Protein AF-A0A2S1H2W0-F1 (afdb_monomer_lite)

pLDDT: mean 84.3, std 16.13, range [44.25, 98.12]

Radius of gyration: 19.06 Å; chains: 1; bounding box: 50×46×57 Å

Secondary structure (DSSP, 8-state):
--SSSSHHHHHTGGGS-----EEE---HHHHHHHHHHHHH-TTEEEEEEEEETTTEEEEEEEESSPPPHHHHHHHHHHHHHHHTSHHHIIIIIIIIIIHHHTTT-SSPPPEEEEEESSSSSS-SEEEEE--BTTTBT--EEEESSTTS-PEEE---

Sequence (156 aa):
MKSQKVIVGLASILLLSGCATYQKINTADSRELSNELKDQFDDIKKIKLQMHRHGGIEWNITWRNPPSEEESFEVFHLIRDYINSEDFEQNILEDTFIEAYQSDTLRDPDVRINFDMNNDKKFDRQFTSFYNELTKYRIWYYSEDYISNGVLIENN

Structure (mmCIF, N/CA/C/O backbone):
data_AF-A0A2S1H2W0-F1
#
_entry.id   AF-A0A2S1H2W0-F1
#
loop_
_atom_site.group_PDB
_atom_site.id
_atom_site.type_symbol
_atom_site.label_atom_id
_atom_site.label_alt_id
_atom_site.label_comp_id
_atom_site.label_asym_id
_atom_site.label_entity_id
_atom_site.label_seq_id
_atom_site.pdbx_PDB_ins_code
_atom_site.Cartn_x
_atom_site.Cartn_y
_atom_site.Cartn_z
_atom_site.occupancy
_atom_site.B_iso_or_equiv
_atom_site.auth_seq_id
_atom_site.auth_comp_id
_atom_site.auth_asym_id
_atom_site.auth_atom_id
_atom_site.pdbx_PDB_model_num
ATOM 1 N N . MET A 1 1 ? -31.319 31.345 -40.744 1.00 44.25 1 MET A N 1
ATOM 2 C CA . MET A 1 1 ? -30.223 31.026 -39.797 1.00 44.25 1 MET A CA 1
ATOM 3 C C . MET A 1 1 ? -30.760 30.178 -38.642 1.00 44.25 1 MET A C 1
ATOM 5 O O . MET A 1 1 ? -31.230 30.733 -37.660 1.00 44.25 1 MET A O 1
ATOM 9 N N . LYS A 1 2 ? -30.782 28.843 -38.766 1.00 47.47 2 LYS A N 1
ATOM 10 C CA . LYS A 1 2 ? -31.301 27.932 -37.717 1.00 47.47 2 LYS A CA 1
ATOM 11 C C . LYS A 1 2 ? -30.444 26.671 -37.507 1.00 47.47 2 LYS A C 1
ATOM 13 O O . LYS A 1 2 ? -30.891 25.740 -36.855 1.00 47.47 2 LYS A O 1
ATOM 18 N N . SER A 1 3 ? -29.208 26.652 -38.003 1.00 51.78 3 SER A N 1
ATOM 19 C CA . SER A 1 3 ? -28.390 25.426 -38.033 1.00 51.78 3 SER A CA 1
ATOM 20 C C . SER A 1 3 ? -27.193 25.445 -37.075 1.00 51.78 3 SER A C 1
ATOM 22 O O . SER A 1 3 ? -26.484 24.456 -36.965 1.00 51.78 3 SER A O 1
ATOM 24 N N . GLN A 1 4 ? -26.960 26.549 -36.357 1.00 48.56 4 GLN A N 1
ATOM 25 C CA . GLN A 1 4 ? -25.729 26.747 -35.576 1.00 48.56 4 GLN A CA 1
ATOM 26 C C . GLN A 1 4 ? -25.839 26.335 -34.097 1.00 48.56 4 GLN A C 1
ATOM 28 O O . GLN A 1 4 ? -24.825 26.239 -33.418 1.00 48.56 4 GLN A O 1
ATOM 33 N N . LYS A 1 5 ? -27.050 26.064 -33.584 1.00 50.00 5 LYS A N 1
ATOM 34 C CA . LYS A 1 5 ? -27.267 25.728 -32.161 1.00 50.00 5 LYS A CA 1
ATOM 35 C C . LYS A 1 5 ? -27.155 24.233 -31.831 1.00 50.00 5 LYS A C 1
ATOM 37 O O . LYS A 1 5 ? -27.032 23.893 -30.664 1.00 50.00 5 LYS A O 1
ATOM 42 N N . VAL A 1 6 ? -27.184 23.350 -32.832 1.00 52.47 6 VAL A N 1
ATOM 43 C CA . VAL A 1 6 ? -27.199 21.888 -32.613 1.00 52.47 6 VAL A CA 1
ATOM 44 C C . VAL A 1 6 ? -25.783 21.310 -32.474 1.00 52.47 6 VAL A C 1
ATOM 46 O O . VAL A 1 6 ? -25.588 20.323 -31.776 1.00 52.47 6 VAL A O 1
ATOM 49 N N . ILE A 1 7 ? -24.773 21.959 -33.060 1.00 52.72 7 ILE A N 1
ATOM 50 C CA . ILE A 1 7 ? -23.391 21.446 -33.081 1.00 52.72 7 ILE A CA 1
ATO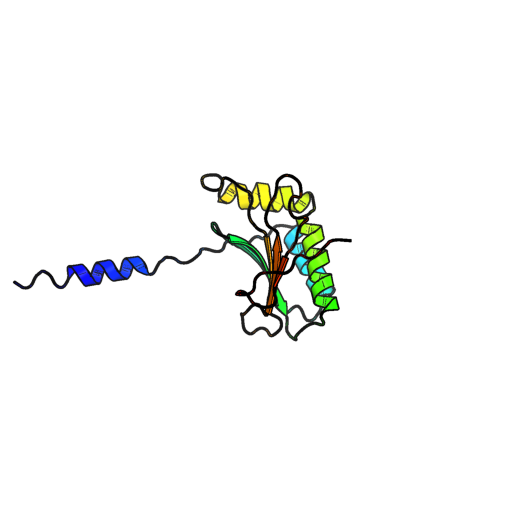M 51 C C . ILE A 1 7 ? -22.688 21.627 -31.722 1.00 52.72 7 ILE A C 1
ATOM 53 O O . ILE A 1 7 ? -21.876 20.794 -31.334 1.00 52.72 7 ILE A O 1
ATOM 57 N N . VAL A 1 8 ? -23.046 22.660 -30.950 1.00 54.00 8 VAL A N 1
ATOM 58 C CA . VAL A 1 8 ? -22.415 22.934 -29.645 1.00 54.00 8 VAL A CA 1
ATOM 59 C C . VAL A 1 8 ? -22.832 21.913 -28.576 1.00 54.00 8 VAL A C 1
ATOM 61 O O . VAL A 1 8 ? -22.023 21.575 -27.722 1.00 54.00 8 VAL A O 1
ATOM 64 N N . GLY A 1 9 ? -24.048 21.356 -28.653 1.00 53.47 9 GLY A N 1
ATOM 65 C CA . GLY A 1 9 ? -24.536 20.375 -27.673 1.00 53.47 9 GLY A CA 1
ATOM 66 C C . GLY A 1 9 ? -23.903 18.983 -27.793 1.00 53.47 9 GLY A C 1
ATOM 67 O O . GLY A 1 9 ? -23.762 18.293 -26.788 1.00 53.47 9 GLY A O 1
ATOM 68 N N . LEU A 1 10 ? -23.479 18.574 -28.997 1.00 52.06 10 LEU A N 1
ATOM 69 C CA . LEU A 1 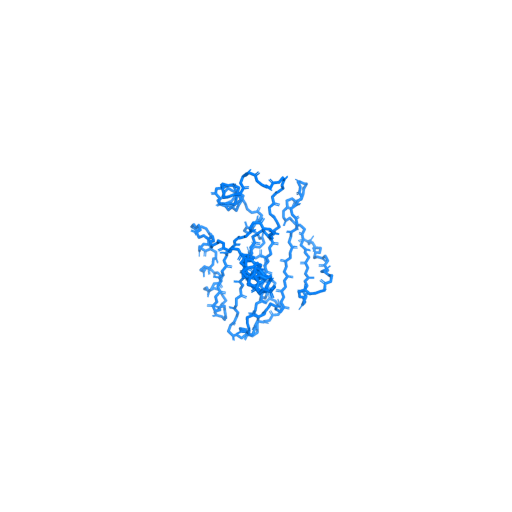10 ? -22.840 17.266 -29.207 1.00 52.06 10 LEU A CA 1
ATOM 70 C C . LEU A 1 10 ? -21.375 17.240 -28.736 1.00 52.06 10 LEU A C 1
ATOM 72 O O . LEU A 1 10 ? -20.891 16.199 -28.304 1.00 52.06 10 LEU A O 1
ATOM 76 N N . ALA A 1 11 ? -20.679 18.381 -28.776 1.00 54.16 11 ALA A N 1
ATOM 77 C CA . ALA A 1 11 ? -19.287 18.486 -28.334 1.00 54.16 11 ALA A CA 1
ATOM 78 C C . ALA A 1 11 ? -19.137 18.421 -26.801 1.00 54.16 11 ALA A C 1
ATOM 80 O O . ALA A 1 11 ? -18.108 17.976 -26.300 1.00 54.16 11 ALA A O 1
ATOM 81 N N . SER A 1 12 ? -20.168 18.810 -26.043 1.00 56.38 12 SER A N 1
ATOM 82 C CA . SER A 1 12 ? -20.141 18.808 -24.571 1.00 56.38 12 SER A CA 1
ATOM 83 C C . SER A 1 12 ? -20.233 17.408 -23.950 1.00 56.38 12 SER A C 1
ATOM 85 O O . SER A 1 12 ? -19.834 17.226 -22.804 1.00 56.38 12 SER A O 1
ATOM 87 N N . ILE A 1 13 ? -20.739 16.413 -24.689 1.00 56.88 13 ILE A N 1
ATOM 88 C CA . ILE A 1 13 ? -20.936 15.039 -24.190 1.00 56.88 13 ILE A CA 1
ATOM 89 C C . ILE A 1 13 ? -19.628 14.226 -24.238 1.00 56.88 13 ILE A C 1
ATOM 91 O O . ILE A 1 13 ? -19.442 13.312 -23.441 1.00 56.88 13 ILE A O 1
ATOM 95 N N . LEU A 1 14 ? -18.678 14.601 -25.103 1.00 54.22 14 LEU A N 1
ATOM 96 C CA . LEU A 1 14 ? -17.376 13.929 -25.231 1.00 54.22 14 LEU A CA 1
ATOM 97 C C . LEU A 1 14 ? -16.351 14.339 -24.156 1.00 54.22 14 LEU A C 1
ATOM 99 O O . LEU A 1 14 ? -15.296 13.723 -24.058 1.00 54.22 14 LEU A O 1
ATOM 103 N N . LEU A 1 15 ? -16.647 15.354 -23.336 1.00 52.47 15 LEU A N 1
ATOM 104 C CA . LEU A 1 15 ? -15.738 15.858 -22.295 1.00 52.47 15 LEU A CA 1
ATOM 105 C C . LEU A 1 15 ? -15.921 15.186 -20.920 1.00 52.47 15 LEU A C 1
ATOM 107 O O . LEU A 1 15 ? -15.210 15.528 -19.981 1.00 52.47 15 LEU A O 1
ATOM 111 N N . LEU A 1 16 ? -16.854 14.235 -20.779 1.00 53.19 16 LEU A N 1
ATOM 112 C CA . LEU A 1 16 ? -17.199 13.618 -19.486 1.00 53.19 16 LEU A CA 1
ATOM 113 C C . LEU A 1 16 ? -16.629 12.206 -19.273 1.00 53.19 16 LEU A C 1
ATOM 115 O O . LEU A 1 16 ? -16.861 11.614 -18.224 1.00 53.19 16 LEU A O 1
ATOM 119 N N . SER A 1 17 ? -15.867 11.655 -20.220 1.00 51.97 17 SER A N 1
ATOM 120 C CA . SER A 1 17 ? -15.332 10.286 -20.128 1.00 51.97 17 SER A CA 1
ATOM 121 C C . SER A 1 17 ? -13.842 10.227 -19.776 1.00 51.97 17 SER A C 1
ATOM 123 O O . SER A 1 17 ? -13.131 9.335 -20.226 1.00 51.97 17 SER A O 1
ATOM 125 N N . GLY A 1 18 ? -13.357 11.161 -18.957 1.00 50.22 18 GLY A N 1
ATOM 126 C CA . GLY A 1 18 ? -12.051 11.060 -18.302 1.00 50.22 18 GLY A CA 1
ATOM 127 C C . GLY A 1 18 ? -12.127 10.242 -17.010 1.00 50.22 18 GLY A C 1
ATOM 128 O O . GLY A 1 18 ? -11.706 10.722 -15.963 1.00 50.22 18 GLY A O 1
ATOM 129 N N . CYS A 1 19 ? -12.724 9.046 -17.033 1.00 59.72 19 CYS A N 1
ATOM 130 C CA . CYS A 1 19 ? -12.687 8.161 -15.867 1.00 59.72 19 CYS A CA 1
ATOM 131 C C . CYS A 1 19 ? -11.277 7.578 -15.741 1.00 59.72 19 CYS A C 1
ATOM 133 O O . CYS A 1 19 ? -10.844 6.810 -16.602 1.00 59.72 19 CYS A O 1
ATOM 135 N N . ALA A 1 20 ? -10.572 7.910 -14.655 1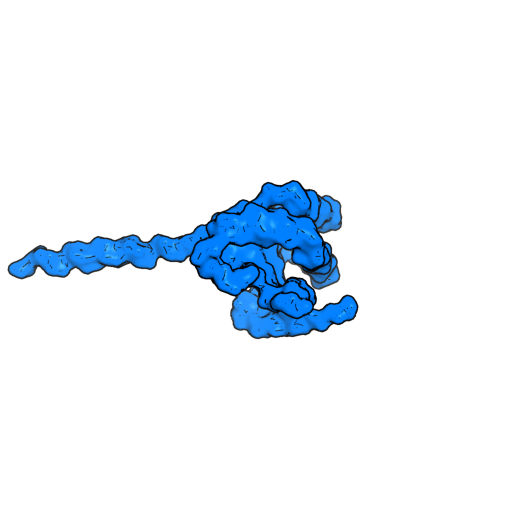.00 61.59 20 ALA A N 1
ATOM 136 C CA . ALA A 1 20 ? -9.382 7.171 -14.254 1.00 61.59 20 ALA A CA 1
ATOM 137 C C . ALA A 1 20 ? -9.752 5.680 -14.162 1.00 61.59 20 ALA A C 1
ATOM 139 O O . ALA A 1 20 ? -10.602 5.284 -13.362 1.00 61.59 20 ALA A O 1
ATOM 140 N N . THR A 1 21 ? -9.181 4.864 -15.049 1.00 75.50 21 THR A N 1
ATOM 141 C CA . THR A 1 21 ? -9.446 3.425 -15.079 1.00 75.50 21 THR A CA 1
ATOM 142 C C . THR A 1 21 ? -8.501 2.758 -14.095 1.00 75.50 21 THR A C 1
ATOM 144 O O . THR A 1 21 ? -7.287 2.781 -14.282 1.00 75.50 21 THR A O 1
ATOM 147 N N . TYR A 1 22 ? -9.065 2.206 -13.025 1.00 85.31 22 TYR A N 1
ATOM 148 C CA . TYR A 1 22 ? -8.325 1.413 -12.051 1.00 85.31 22 TYR A CA 1
ATOM 149 C C . TYR A 1 22 ? -8.332 -0.050 -12.476 1.00 85.31 22 TYR A C 1
ATOM 151 O O . TYR A 1 22 ? -9.397 -0.617 -12.734 1.00 85.31 22 TYR A O 1
ATOM 159 N N . GLN A 1 23 ? -7.163 -0.679 -12.468 1.00 90.00 23 GLN A N 1
ATOM 160 C CA . GLN A 1 23 ? -7.016 -2.116 -12.641 1.00 90.00 23 GLN A CA 1
ATOM 161 C C . GLN A 1 23 ? -6.718 -2.752 -11.287 1.00 90.00 23 GLN A C 1
ATOM 163 O O . GLN A 1 23 ? -5.823 -2.325 -10.563 1.00 90.00 23 GLN A O 1
ATOM 168 N N . LYS A 1 24 ? -7.499 -3.764 -10.912 1.00 92.50 24 LYS A N 1
ATOM 169 C CA . LYS A 1 24 ? -7.245 -4.520 -9.684 1.00 92.50 24 LYS A CA 1
ATOM 170 C C . LYS A 1 24 ? -6.016 -5.409 -9.891 1.00 92.50 24 LYS A C 1
ATOM 172 O O . LYS A 1 24 ? -5.953 -6.111 -10.895 1.00 92.50 24 LYS A O 1
ATOM 177 N N . ILE A 1 25 ? -5.112 -5.425 -8.919 1.00 92.38 25 ILE A N 1
ATOM 178 C CA . ILE A 1 25 ? -3.994 -6.373 -8.859 1.00 92.38 25 ILE A CA 1
ATOM 179 C C . ILE A 1 25 ? -4.418 -7.536 -7.958 1.00 92.38 25 ILE A C 1
ATOM 181 O O . ILE A 1 25 ? -5.076 -7.332 -6.934 1.00 92.38 25 ILE A O 1
ATOM 185 N N . ASN A 1 26 ? -4.122 -8.765 -8.373 1.00 90.25 26 ASN A N 1
ATOM 186 C CA . ASN A 1 26 ? -4.553 -9.968 -7.663 1.00 90.25 26 ASN A CA 1
ATOM 187 C C . ASN A 1 26 ? -3.575 -11.128 -7.901 1.00 90.25 26 ASN A C 1
ATOM 189 O O . ASN A 1 26 ? -3.936 -12.130 -8.523 1.00 90.25 26 ASN A O 1
ATOM 193 N N . THR A 1 27 ? -2.346 -10.971 -7.419 1.00 92.38 27 THR A N 1
ATOM 194 C CA . THR A 1 27 ? -1.313 -12.021 -7.438 1.00 92.38 27 THR A CA 1
ATOM 195 C C . THR A 1 27 ? -1.506 -13.008 -6.279 1.00 92.38 27 THR A C 1
ATOM 197 O O . THR A 1 27 ? -2.468 -12.894 -5.511 1.00 92.38 27 THR A O 1
ATOM 200 N N . ALA A 1 28 ? -0.681 -14.055 -6.187 1.00 93.56 28 ALA A N 1
ATOM 201 C CA . ALA A 1 28 ? -0.716 -14.975 -5.047 1.00 93.56 28 ALA A CA 1
ATOM 202 C C . ALA A 1 28 ? -0.285 -14.257 -3.759 1.00 93.56 28 ALA A C 1
ATOM 204 O O . ALA A 1 28 ? -1.091 -14.166 -2.835 1.00 93.56 28 ALA A O 1
ATOM 205 N N . ASP A 1 29 ? 0.887 -13.630 -3.767 1.00 91.12 29 ASP A N 1
ATOM 206 C CA . ASP A 1 29 ? 1.491 -13.035 -2.566 1.00 91.12 29 ASP A CA 1
ATOM 207 C C . ASP A 1 29 ? 0.705 -11.814 -2.072 1.00 91.12 29 ASP A C 1
ATOM 209 O O . ASP A 1 29 ? 0.439 -11.675 -0.882 1.00 91.12 29 ASP A O 1
ATOM 213 N N . SER A 1 30 ? 0.194 -10.966 -2.977 1.00 92.88 30 SER A N 1
ATOM 214 C CA . SER A 1 30 ? -0.663 -9.841 -2.559 1.00 92.88 30 SER A CA 1
ATOM 215 C C . SER A 1 30 ? -1.976 -10.299 -1.910 1.00 92.88 30 SER A C 1
ATOM 217 O O . SER A 1 30 ? -2.540 -9.580 -1.078 1.00 92.88 30 SER A O 1
ATOM 219 N N . ARG A 1 31 ? -2.483 -11.489 -2.273 1.00 95.62 31 ARG A N 1
ATOM 220 C CA . ARG A 1 31 ? -3.646 -12.100 -1.611 1.00 95.62 31 ARG A CA 1
ATOM 221 C C . ARG A 1 31 ? -3.273 -12.719 -0.275 1.00 95.62 31 ARG A C 1
ATOM 223 O O . ARG A 1 31 ? -4.065 -12.578 0.647 1.00 95.62 31 ARG A O 1
ATOM 230 N N . GLU A 1 32 ? -2.130 -13.389 -0.195 1.00 96.31 32 GLU A N 1
ATOM 231 C CA . GLU A 1 32 ? -1.604 -13.960 1.044 1.00 96.31 32 GLU A CA 1
ATOM 232 C C . GLU A 1 32 ? -1.427 -12.869 2.097 1.00 96.31 32 GLU A C 1
ATOM 234 O O . GLU A 1 32 ? -2.145 -12.893 3.093 1.00 96.31 32 GLU A O 1
ATOM 239 N N . LEU A 1 33 ? -0.670 -11.812 1.788 1.00 97.00 33 LEU A N 1
ATOM 240 C CA . LEU A 1 33 ? -0.514 -10.652 2.669 1.00 97.00 33 LEU A CA 1
ATOM 241 C C . LEU A 1 33 ? -1.864 -10.018 3.044 1.00 97.00 33 LEU A C 1
ATOM 243 O O . LEU A 1 33 ? -2.112 -9.664 4.192 1.00 97.00 33 LEU A O 1
ATOM 247 N N . SER A 1 34 ? -2.784 -9.878 2.082 1.00 96.88 34 SER A N 1
ATOM 248 C CA . SER A 1 34 ? -4.117 -9.324 2.372 1.00 96.88 34 SER A CA 1
ATOM 249 C C . SER A 1 34 ? -4.961 -10.210 3.294 1.00 96.88 34 SER A C 1
ATOM 251 O O . SER A 1 34 ? -5.905 -9.705 3.906 1.00 96.88 34 SER A O 1
ATOM 253 N N . ASN A 1 35 ? -4.706 -11.517 3.327 1.00 96.81 35 ASN A N 1
ATOM 254 C CA . ASN A 1 35 ? -5.376 -12.436 4.237 1.00 96.81 35 ASN A CA 1
ATOM 255 C C . ASN A 1 35 ? -4.701 -12.397 5.605 1.00 96.81 35 ASN A C 1
ATOM 257 O O . ASN A 1 35 ? -5.405 -12.190 6.582 1.00 96.81 35 ASN A O 1
ATOM 261 N N . GLU A 1 36 ? -3.368 -12.450 5.662 1.00 97.50 36 GLU A N 1
ATOM 262 C CA . GLU A 1 36 ? -2.599 -12.311 6.907 1.00 97.50 36 GLU A CA 1
ATOM 263 C C . GLU A 1 36 ? -2.977 -11.038 7.668 1.00 97.50 36 GLU A C 1
ATOM 265 O O . GLU A 1 36 ? -3.306 -11.094 8.849 1.00 97.50 36 GLU A O 1
ATOM 270 N N . LEU A 1 37 ? -3.053 -9.897 6.975 1.00 98.00 37 LEU A N 1
ATOM 271 C CA . LEU A 1 37 ? -3.483 -8.636 7.581 1.00 98.00 37 LEU A CA 1
ATOM 272 C C . LEU A 1 37 ? -4.914 -8.704 8.130 1.00 98.00 37 LEU A C 1
ATOM 274 O O . LEU A 1 37 ? -5.203 -8.118 9.164 1.00 98.00 37 LEU A O 1
ATOM 278 N N . LYS A 1 38 ? -5.835 -9.396 7.459 1.00 97.06 38 LYS A N 1
ATOM 279 C CA . LYS A 1 38 ? -7.213 -9.531 7.964 1.00 97.06 38 LYS A CA 1
ATOM 280 C C . LYS A 1 38 ? -7.330 -10.528 9.107 1.00 97.06 38 LYS A C 1
ATOM 282 O O . LYS A 1 38 ? -8.236 -10.371 9.916 1.00 97.06 38 LYS A O 1
ATOM 287 N N . ASP A 1 39 ? -6.459 -11.529 9.138 1.00 97.19 39 ASP A N 1
ATOM 288 C CA . ASP A 1 39 ? -6.399 -12.528 10.200 1.00 97.19 39 ASP A CA 1
ATOM 289 C C . ASP A 1 39 ? -5.742 -11.945 11.463 1.00 97.19 39 ASP A C 1
ATOM 291 O O . ASP A 1 39 ? -6.127 -12.296 12.575 1.00 97.19 39 ASP A O 1
ATOM 295 N N . GLN A 1 40 ? -4.773 -11.035 11.303 1.00 97.88 40 GLN A N 1
ATOM 296 C CA . GLN A 1 40 ? -4.111 -10.340 12.410 1.00 97.88 40 GLN A CA 1
ATOM 297 C C . GLN A 1 40 ? -4.922 -9.140 12.927 1.00 97.88 40 GLN A C 1
ATOM 299 O O . GLN A 1 40 ? -4.948 -8.892 14.132 1.00 97.88 40 GLN A O 1
ATOM 304 N N . PHE A 1 41 ? -5.595 -8.405 12.037 1.00 97.50 41 PHE A N 1
ATOM 305 C CA . PHE A 1 41 ? -6.346 -7.192 12.367 1.00 97.50 41 PHE A CA 1
ATOM 306 C C . PHE A 1 41 ? -7.824 -7.357 11.999 1.00 97.50 41 PHE A C 1
ATOM 308 O O . PHE A 1 41 ? -8.275 -6.948 10.923 1.00 97.50 41 PHE A O 1
ATOM 315 N N . ASP A 1 42 ? -8.598 -7.919 12.930 1.00 94.75 42 ASP A N 1
ATOM 316 C CA . ASP A 1 42 ? -10.010 -8.277 12.728 1.00 94.75 42 ASP A CA 1
ATOM 317 C C . ASP A 1 42 ? -10.873 -7.113 12.223 1.00 94.75 42 ASP A C 1
ATOM 319 O O . ASP A 1 42 ? -11.823 -7.325 11.463 1.00 94.75 42 ASP A O 1
ATOM 323 N N . ASP A 1 43 ? -10.560 -5.877 12.623 1.00 96.62 43 ASP A N 1
ATOM 324 C CA . ASP A 1 43 ? -11.312 -4.684 12.237 1.00 96.62 43 ASP A CA 1
ATOM 325 C C . ASP A 1 43 ? -11.031 -4.204 10.806 1.00 96.62 43 ASP A C 1
ATOM 327 O O . ASP A 1 43 ? -11.761 -3.344 10.298 1.00 96.62 43 ASP A O 1
ATOM 331 N N . ILE A 1 44 ? -10.079 -4.804 10.085 1.00 97.81 44 ILE A N 1
ATOM 332 C CA . ILE A 1 44 ? -9.925 -4.559 8.651 1.00 97.81 44 ILE A CA 1
ATOM 333 C C . ILE A 1 44 ? -11.127 -5.149 7.904 1.00 97.81 44 ILE A C 1
ATOM 335 O O . ILE A 1 44 ? -11.300 -6.353 7.703 1.00 97.81 44 ILE A O 1
ATOM 339 N N . LYS A 1 45 ? -11.980 -4.261 7.397 1.00 97.00 45 LYS A N 1
ATOM 340 C CA . LYS A 1 45 ? -13.157 -4.618 6.601 1.00 97.00 45 LYS A CA 1
ATOM 341 C C . LYS A 1 45 ? -12.773 -5.085 5.204 1.00 97.00 45 LYS A C 1
ATOM 343 O O . LYS A 1 45 ? -13.384 -6.008 4.658 1.00 97.00 45 LYS A O 1
ATOM 348 N N . LYS A 1 46 ? -11.843 -4.373 4.569 1.00 97.25 46 LYS A N 1
ATOM 349 C CA . LYS A 1 46 ? -11.525 -4.546 3.151 1.00 97.25 46 LYS A CA 1
ATOM 350 C C . LYS A 1 46 ? -10.104 -4.087 2.862 1.00 97.25 46 LYS A C 1
ATOM 352 O O . LYS A 1 46 ? -9.696 -3.028 3.306 1.00 97.25 46 LYS A O 1
ATOM 357 N N . ILE A 1 47 ? -9.419 -4.857 2.024 1.00 97.69 47 ILE A N 1
ATOM 358 C CA . ILE A 1 47 ? -8.139 -4.492 1.421 1.00 97.69 47 ILE A CA 1
ATOM 359 C C . ILE A 1 47 ? -8.322 -4.547 -0.094 1.00 97.69 47 ILE A C 1
ATOM 361 O O . ILE A 1 47 ? -8.921 -5.496 -0.619 1.00 97.69 47 ILE A O 1
ATOM 365 N N . LYS A 1 48 ? -7.874 -3.511 -0.803 1.00 96.62 48 LYS A N 1
ATOM 366 C CA . LYS A 1 48 ? -7.890 -3.447 -2.266 1.00 96.62 48 LYS A CA 1
ATOM 367 C C . LYS A 1 48 ? -6.549 -2.934 -2.775 1.00 96.62 48 LYS A C 1
ATOM 369 O O . LYS A 1 48 ? -6.284 -1.742 -2.662 1.00 96.62 48 LYS A O 1
ATOM 374 N N . LEU A 1 49 ? -5.794 -3.819 -3.417 1.00 96.62 49 LEU A N 1
ATOM 375 C CA . LEU A 1 49 ? -4.652 -3.451 -4.240 1.00 96.62 49 LEU A CA 1
ATOM 376 C C . LEU A 1 49 ? -5.109 -3.154 -5.672 1.00 96.62 49 LEU A C 1
ATOM 378 O O . LEU A 1 49 ? -5.839 -3.936 -6.297 1.00 96.62 49 LEU A O 1
ATOM 382 N N . GLN A 1 50 ? -4.718 -1.998 -6.183 1.00 95.12 50 GLN A N 1
ATOM 383 C CA . GLN A 1 50 ? -5.049 -1.556 -7.531 1.00 95.12 50 GLN A CA 1
ATOM 384 C C . GLN A 1 50 ? -3.911 -0.735 -8.119 1.00 95.12 50 GLN A C 1
ATOM 386 O O . GLN A 1 50 ? -3.086 -0.199 -7.393 1.00 95.12 50 GLN A O 1
ATOM 391 N N . MET A 1 51 ? -3.917 -0.593 -9.434 1.00 92.06 51 MET A N 1
ATOM 392 C CA . MET A 1 51 ? -3.041 0.316 -10.152 1.00 92.06 51 MET A CA 1
ATOM 393 C C . MET A 1 51 ? -3.830 1.171 -11.127 1.00 92.06 51 MET A C 1
ATOM 395 O O . MET A 1 51 ? -4.914 0.790 -11.581 1.00 92.06 51 MET A O 1
ATOM 399 N N . HIS A 1 52 ? -3.274 2.324 -11.470 1.00 86.50 52 HIS A N 1
ATOM 400 C CA . HIS A 1 52 ? -3.802 3.171 -12.525 1.00 86.50 52 HIS A CA 1
ATOM 401 C C . HIS A 1 52 ? -2.676 3.912 -13.244 1.00 86.50 52 HIS A C 1
ATOM 403 O O . HIS A 1 52 ? -1.696 4.341 -12.633 1.00 86.50 52 HIS A O 1
ATOM 409 N N . ARG A 1 53 ? -2.867 4.121 -14.550 1.00 76.31 53 ARG A N 1
ATOM 410 C CA . ARG A 1 53 ? -1.858 4.654 -15.481 1.00 76.31 53 ARG A CA 1
ATOM 411 C C . ARG A 1 53 ? -1.129 5.921 -15.009 1.00 76.31 53 ARG A C 1
ATOM 413 O O . ARG A 1 53 ? 0.031 6.105 -15.344 1.00 76.31 53 ARG A O 1
ATOM 420 N N . HIS A 1 54 ? -1.803 6.812 -14.280 1.00 73.06 54 HIS A N 1
ATOM 421 C CA . HIS A 1 54 ? -1.273 8.142 -13.939 1.00 73.06 54 HIS A CA 1
ATOM 422 C C . HIS A 1 54 ? -0.996 8.376 -12.455 1.00 73.06 54 HIS A C 1
ATOM 424 O O . HIS A 1 54 ? -0.599 9.477 -12.090 1.00 73.06 54 HIS A O 1
ATOM 430 N N . GLY A 1 55 ? -1.205 7.392 -11.587 1.00 68.94 55 GLY A N 1
ATOM 431 C CA . GLY A 1 55 ? -0.859 7.570 -10.175 1.00 68.94 55 GLY A CA 1
ATOM 432 C C . GLY A 1 55 ? -0.383 6.313 -9.482 1.00 68.94 55 GLY A C 1
ATOM 433 O O . GLY A 1 55 ? -0.262 6.338 -8.266 1.00 68.94 55 GLY A O 1
ATOM 434 N N . GLY A 1 56 ? -0.018 5.284 -10.241 1.00 89.06 56 GLY A N 1
ATOM 435 C CA . GLY A 1 56 ? 0.792 4.192 -9.731 1.00 89.06 56 GLY A CA 1
ATOM 436 C C . GLY A 1 56 ? -0.030 3.115 -9.045 1.00 89.06 56 GLY A C 1
ATOM 437 O O . GLY A 1 56 ? -1.111 2.767 -9.527 1.00 89.06 56 GLY A O 1
ATOM 438 N N . ILE A 1 57 ? 0.519 2.557 -7.969 1.00 94.25 57 ILE A N 1
ATOM 439 C CA . ILE A 1 57 ? -0.020 1.407 -7.241 1.00 94.25 57 ILE A CA 1
ATOM 440 C C . ILE A 1 57 ? -0.571 1.884 -5.899 1.00 94.25 57 ILE A C 1
ATOM 442 O O . ILE A 1 57 ? 0.062 2.651 -5.180 1.00 94.25 57 ILE A O 1
ATOM 446 N N . GLU A 1 58 ? -1.761 1.417 -5.542 1.00 95.50 58 GLU A N 1
ATOM 447 C CA . GLU A 1 58 ? -2.460 1.831 -4.332 1.00 95.50 58 GLU A CA 1
ATOM 448 C C . GLU A 1 58 ? -2.969 0.622 -3.554 1.00 95.50 58 GLU A C 1
ATOM 450 O O . GLU A 1 58 ? -3.778 -0.169 -4.054 1.00 95.50 58 GLU A O 1
ATOM 455 N N . TRP A 1 59 ? -2.548 0.538 -2.297 1.00 97.25 59 TRP A N 1
ATOM 456 C CA . TRP A 1 59 ? -3.124 -0.323 -1.280 1.00 97.25 59 TRP A CA 1
ATOM 457 C C . TRP A 1 59 ? -4.177 0.463 -0.509 1.00 97.25 59 TRP A C 1
ATOM 459 O O . TRP A 1 59 ? -3.851 1.394 0.213 1.00 97.25 59 TRP A O 1
ATOM 469 N N . ASN A 1 60 ? -5.450 0.109 -0.656 1.00 97.19 60 ASN A N 1
ATOM 470 C CA . ASN A 1 60 ? -6.536 0.766 0.067 1.00 97.19 60 ASN A CA 1
ATOM 471 C C . ASN A 1 60 ? -7.061 -0.160 1.160 1.00 97.19 60 ASN A C 1
ATOM 473 O O . ASN A 1 60 ? -7.600 -1.230 0.854 1.00 97.19 60 ASN A O 1
ATOM 477 N N . ILE A 1 61 ? -6.919 0.266 2.409 1.00 98.06 61 ILE A N 1
ATOM 478 C CA . ILE A 1 61 ? -7.347 -0.441 3.609 1.00 98.06 61 ILE A CA 1
ATOM 479 C C . ILE A 1 61 ? -8.550 0.303 4.173 1.00 98.06 61 ILE A C 1
ATOM 481 O O . ILE A 1 61 ? -8.486 1.495 4.448 1.00 98.06 61 ILE A O 1
ATOM 485 N N . THR A 1 62 ? -9.661 -0.402 4.331 1.00 98.12 62 THR A N 1
ATOM 486 C CA . THR A 1 62 ? -10.873 0.122 4.958 1.00 98.12 62 THR A CA 1
ATOM 487 C C . THR A 1 62 ? -11.096 -0.608 6.266 1.00 98.12 62 THR A C 1
ATOM 489 O O . THR A 1 62 ? -11.200 -1.839 6.266 1.00 98.12 62 THR A O 1
ATOM 492 N N . TRP A 1 63 ? -11.244 0.143 7.346 1.00 97.44 63 TRP A N 1
ATOM 493 C CA . TRP A 1 63 ? -11.515 -0.370 8.682 1.00 97.44 63 TRP A CA 1
ATOM 494 C C . TRP A 1 63 ? -13.013 -0.340 9.004 1.00 97.44 63 TRP A C 1
ATOM 496 O O . TRP A 1 63 ? -13.780 0.420 8.413 1.00 97.44 63 TRP A O 1
ATOM 506 N N . ARG A 1 64 ? -13.472 -1.218 9.900 1.00 96.06 64 ARG A N 1
ATOM 507 C CA . ARG A 1 64 ? -14.845 -1.183 10.436 1.00 96.06 64 ARG A CA 1
ATOM 508 C C . ARG A 1 64 ? -14.983 -0.110 11.508 1.00 96.06 64 ARG A C 1
ATOM 510 O O . ARG A 1 64 ? -15.993 0.588 11.517 1.00 96.06 64 ARG A O 1
ATOM 517 N N . ASN A 1 65 ? -13.969 0.000 12.359 1.00 94.12 65 ASN A N 1
ATOM 518 C CA . ASN A 1 65 ? -13.828 1.004 13.401 1.00 94.12 65 ASN A CA 1
ATOM 519 C C . ASN A 1 65 ? -12.455 1.672 13.249 1.00 94.12 65 ASN A C 1
ATOM 521 O O . ASN A 1 65 ? -11.534 1.008 12.772 1.00 94.12 65 ASN A O 1
ATOM 525 N N . PRO A 1 66 ? -12.290 2.935 13.673 1.00 94.31 66 PRO A N 1
ATOM 526 C CA . PRO A 1 66 ? -10.989 3.589 13.636 1.00 94.31 66 PRO A CA 1
ATOM 527 C C . PRO A 1 66 ? -9.942 2.787 14.422 1.00 94.31 66 PRO A C 1
ATOM 529 O O . PRO A 1 66 ? -10.149 2.576 15.621 1.00 94.31 66 PRO A O 1
ATOM 532 N N . PRO A 1 67 ? -8.842 2.343 13.785 1.00 94.75 67 PRO A N 1
ATOM 533 C CA . PRO A 1 67 ? -7.770 1.646 14.483 1.00 94.75 67 PRO A CA 1
ATOM 534 C C . PRO A 1 67 ? -6.988 2.617 15.366 1.00 94.75 67 PRO A C 1
ATOM 536 O O . PRO A 1 67 ? -7.008 3.841 15.168 1.00 94.75 67 PRO A O 1
ATOM 539 N N . SER A 1 68 ? -6.228 2.064 16.304 1.00 94.19 68 SER A N 1
ATOM 540 C CA . SER A 1 68 ? -5.180 2.819 16.981 1.00 94.19 68 SER A CA 1
ATOM 541 C C . SER A 1 68 ? -4.104 3.292 15.991 1.00 94.19 68 SER A C 1
ATOM 543 O O . SER A 1 68 ? -3.994 2.840 14.844 1.00 94.19 68 SER A O 1
ATOM 545 N N . GLU A 1 69 ? -3.304 4.266 16.423 1.00 91.38 69 GLU A N 1
ATOM 546 C CA . GLU A 1 69 ? -2.130 4.699 15.664 1.00 91.38 69 GLU A CA 1
ATOM 547 C C . GLU A 1 69 ? -1.129 3.548 15.498 1.00 91.38 69 GLU A C 1
ATOM 549 O O . GLU A 1 69 ? -0.695 3.291 14.380 1.00 91.38 69 GLU A O 1
ATOM 554 N N . GLU A 1 70 ? -0.864 2.798 16.569 1.00 94.44 70 GLU A N 1
ATOM 555 C CA . GLU A 1 70 ? 0.036 1.640 16.570 1.00 94.44 70 GLU A CA 1
ATOM 556 C C . GLU A 1 70 ? -0.376 0.582 15.536 1.00 94.44 70 GLU A C 1
ATOM 558 O O . GLU A 1 70 ? 0.431 0.232 14.679 1.00 94.44 70 GLU A O 1
ATOM 563 N N . GLU A 1 71 ? -1.647 0.166 15.521 1.00 95.44 71 GLU A N 1
ATOM 564 C CA . GLU A 1 71 ? -2.158 -0.794 14.527 1.00 95.44 71 GLU A CA 1
ATOM 565 C C . GLU A 1 71 ? -2.027 -0.268 13.091 1.00 95.44 71 GLU A C 1
ATOM 567 O O . GLU A 1 71 ? -1.684 -1.011 12.172 1.00 95.44 71 GLU A O 1
ATOM 572 N N . SER A 1 72 ? -2.277 1.030 12.874 1.00 93.81 72 SER A N 1
ATOM 573 C CA . SER A 1 72 ? -2.136 1.631 11.540 1.00 93.81 72 SER A CA 1
ATOM 574 C C . SER A 1 72 ? -0.687 1.599 11.055 1.00 93.81 72 SER A C 1
ATOM 576 O O . SER A 1 72 ? -0.436 1.306 9.884 1.00 93.81 72 SER A O 1
ATOM 578 N N . PHE A 1 73 ? 0.261 1.899 11.948 1.00 94.94 73 PHE A N 1
ATOM 579 C CA . PHE A 1 73 ? 1.688 1.852 11.643 1.00 94.94 73 PHE A CA 1
ATOM 580 C C . PHE A 1 73 ? 2.189 0.419 11.462 1.00 94.94 73 PHE A C 1
ATOM 582 O O . PHE A 1 73 ? 2.994 0.179 10.566 1.00 94.94 73 PHE A O 1
ATOM 589 N N . GLU A 1 74 ? 1.686 -0.547 12.230 1.00 96.94 74 GLU A N 1
ATOM 590 C CA . GLU A 1 74 ? 2.036 -1.960 12.054 1.00 96.94 74 GLU A CA 1
ATOM 591 C C . GLU A 1 74 ? 1.584 -2.479 10.681 1.00 96.94 74 GLU A C 1
ATOM 593 O O . GLU A 1 74 ? 2.394 -3.022 9.926 1.00 96.94 74 GLU A O 1
ATOM 598 N N . VAL A 1 75 ? 0.331 -2.210 10.289 1.00 97.75 75 VAL A N 1
ATOM 599 C CA . VAL A 1 75 ? -0.169 -2.543 8.941 1.00 97.75 75 VAL A CA 1
ATOM 600 C C . VAL A 1 75 ? 0.657 -1.844 7.859 1.00 97.75 75 VAL A C 1
ATOM 602 O O . VAL A 1 75 ? 0.994 -2.458 6.845 1.00 97.75 75 VAL A O 1
ATOM 605 N N . PHE A 1 76 ? 1.009 -0.571 8.062 1.00 97.25 76 PHE A N 1
ATOM 606 C CA . PHE A 1 76 ? 1.905 0.150 7.159 1.00 97.25 76 PHE A CA 1
ATOM 607 C C . PHE A 1 76 ? 3.259 -0.558 7.016 1.00 97.25 76 PHE A C 1
ATOM 609 O O . PHE A 1 76 ? 3.704 -0.763 5.888 1.00 97.25 76 PHE A O 1
ATOM 616 N N . HIS A 1 77 ? 3.897 -0.953 8.118 1.00 97.06 77 HIS A N 1
ATOM 617 C CA . HIS A 1 77 ? 5.202 -1.611 8.095 1.00 97.06 77 HIS A CA 1
ATOM 618 C C . HIS A 1 77 ? 5.158 -2.959 7.376 1.00 97.06 77 HIS A C 1
ATOM 620 O O . HIS A 1 77 ? 6.004 -3.201 6.519 1.00 97.06 77 HIS A O 1
ATOM 626 N N . LEU A 1 78 ? 4.137 -3.781 7.626 1.00 97.88 78 LEU A N 1
ATOM 627 C CA . LEU A 1 78 ? 3.964 -5.064 6.936 1.00 97.88 78 LEU A CA 1
ATOM 628 C C . LEU A 1 78 ? 3.823 -4.880 5.416 1.00 97.88 78 LEU A C 1
ATOM 630 O O . LEU A 1 78 ? 4.490 -5.556 4.633 1.00 97.88 78 LEU A O 1
ATOM 634 N N . ILE A 1 79 ? 3.005 -3.915 4.979 1.00 97.94 79 ILE A N 1
ATOM 635 C CA . ILE A 1 79 ? 2.835 -3.631 3.547 1.00 97.94 79 ILE A CA 1
ATOM 636 C C . ILE A 1 79 ? 4.110 -3.018 2.950 1.00 97.94 79 ILE A C 1
ATOM 638 O O . ILE A 1 79 ? 4.500 -3.371 1.838 1.00 97.94 79 ILE A O 1
ATOM 642 N N . ARG A 1 80 ? 4.782 -2.117 3.674 1.00 96.62 80 ARG A N 1
ATOM 643 C CA . ARG A 1 80 ? 6.057 -1.514 3.263 1.00 96.62 80 ARG A CA 1
ATOM 644 C C . ARG A 1 80 ? 7.124 -2.577 3.035 1.00 96.62 80 ARG A C 1
ATOM 646 O O . ARG A 1 80 ? 7.863 -2.491 2.053 1.00 96.62 80 ARG A O 1
ATOM 653 N N . ASP A 1 81 ? 7.233 -3.532 3.948 1.00 96.38 81 ASP A N 1
ATOM 654 C CA . ASP A 1 81 ? 8.246 -4.578 3.882 1.00 96.38 81 ASP A CA 1
ATOM 655 C C . ASP A 1 81 ? 7.973 -5.500 2.685 1.00 96.38 81 ASP A C 1
ATOM 657 O O . ASP A 1 81 ? 8.898 -5.800 1.931 1.00 96.38 81 ASP A O 1
ATOM 661 N N . TYR A 1 82 ? 6.700 -5.812 2.404 1.00 96.75 82 TYR A N 1
ATOM 662 C CA . TYR A 1 82 ? 6.310 -6.482 1.160 1.00 96.75 82 TYR A CA 1
ATOM 663 C C . TYR A 1 82 ? 6.662 -5.662 -0.090 1.00 96.75 82 TYR A C 1
ATOM 665 O O . TYR A 1 82 ? 7.259 -6.198 -1.015 1.00 96.75 82 TYR A O 1
ATOM 673 N N . ILE A 1 83 ? 6.369 -4.357 -0.125 1.00 96.00 83 ILE A N 1
ATOM 674 C CA . ILE A 1 83 ? 6.704 -3.483 -1.269 1.00 96.00 83 ILE A CA 1
AT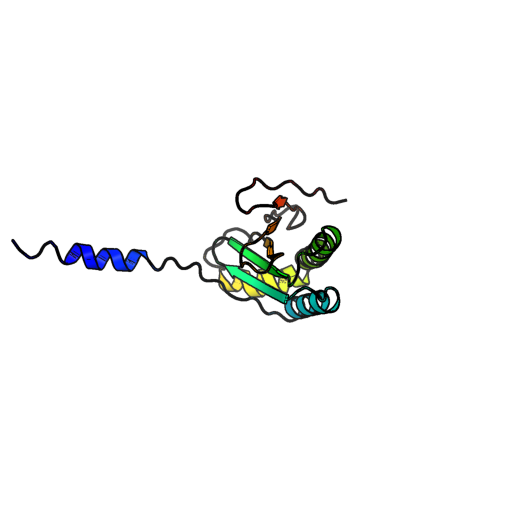OM 675 C C . ILE A 1 83 ? 8.216 -3.438 -1.543 1.00 96.00 83 ILE A C 1
ATOM 677 O O . ILE A 1 83 ? 8.636 -3.237 -2.680 1.00 96.00 83 ILE A O 1
ATOM 681 N N . ASN A 1 84 ? 9.045 -3.618 -0.514 1.00 94.25 84 ASN A N 1
ATOM 682 C CA . ASN A 1 84 ? 10.503 -3.655 -0.648 1.00 94.25 84 ASN A CA 1
ATOM 683 C C . ASN A 1 84 ? 11.066 -5.075 -0.858 1.00 94.25 84 ASN A C 1
ATOM 685 O O . ASN A 1 84 ? 12.288 -5.239 -0.848 1.00 94.25 84 ASN A O 1
ATOM 689 N N . SER A 1 85 ? 10.208 -6.084 -1.031 1.00 95.38 85 SER A N 1
ATOM 690 C CA . SER A 1 85 ? 10.603 -7.467 -1.315 1.00 95.38 85 SER A CA 1
ATOM 691 C C . SER A 1 85 ? 10.850 -7.713 -2.808 1.00 95.38 85 SER A C 1
ATOM 693 O O . SER A 1 85 ? 10.334 -6.994 -3.665 1.00 95.38 85 SER A O 1
ATOM 695 N N . GLU A 1 86 ? 11.604 -8.772 -3.114 1.00 93.62 86 GLU A N 1
ATOM 696 C CA . GLU A 1 86 ? 11.810 -9.241 -4.493 1.00 93.62 86 GLU A CA 1
ATOM 697 C C . GLU A 1 86 ? 10.493 -9.711 -5.137 1.00 93.62 86 GLU A C 1
ATOM 699 O O . GLU A 1 86 ? 10.277 -9.488 -6.327 1.00 93.62 86 GLU A O 1
ATOM 704 N N . ASP A 1 87 ? 9.570 -10.278 -4.350 1.00 93.50 87 ASP A N 1
ATOM 705 C CA . ASP A 1 87 ? 8.267 -10.738 -4.845 1.00 93.50 87 ASP A CA 1
ATOM 706 C C . ASP A 1 87 ? 7.409 -9.579 -5.363 1.00 93.50 87 ASP A C 1
ATOM 708 O O . ASP A 1 87 ? 6.710 -9.713 -6.369 1.00 93.50 87 ASP A O 1
ATOM 712 N N . PHE A 1 88 ? 7.463 -8.413 -4.710 1.00 94.19 88 PHE A N 1
ATOM 713 C CA . PHE A 1 88 ? 6.767 -7.227 -5.209 1.00 94.19 88 PHE A CA 1
ATOM 714 C C . PHE A 1 88 ? 7.387 -6.710 -6.509 1.00 94.19 88 PHE A C 1
ATOM 716 O O . PHE A 1 88 ? 6.655 -6.364 -7.440 1.00 94.19 88 PHE A O 1
ATOM 723 N N . GLU A 1 89 ? 8.719 -6.676 -6.580 1.00 92.19 89 GLU A N 1
ATOM 724 C CA . GLU A 1 89 ? 9.454 -6.249 -7.772 1.00 92.19 89 GLU A CA 1
ATOM 725 C C . GLU A 1 89 ? 9.087 -7.125 -8.977 1.00 92.19 89 GLU A C 1
ATOM 727 O O . GLU A 1 89 ? 8.597 -6.607 -9.980 1.00 92.19 89 GLU A O 1
ATOM 732 N N . GLN A 1 90 ? 9.171 -8.449 -8.842 1.00 92.00 90 GLN A N 1
ATOM 733 C CA . GLN A 1 90 ? 8.842 -9.356 -9.940 1.00 92.00 90 GLN A CA 1
ATOM 734 C C . GLN A 1 90 ? 7.337 -9.374 -10.248 1.00 92.00 90 GLN A C 1
ATOM 736 O O . GLN A 1 90 ? 6.906 -9.077 -11.361 1.00 92.00 90 GLN A O 1
ATOM 741 N N . ASN A 1 91 ? 6.503 -9.702 -9.259 1.00 92.50 91 ASN A N 1
ATOM 742 C CA . ASN A 1 91 ? 5.119 -10.092 -9.535 1.00 92.50 91 ASN A CA 1
ATOM 743 C C . ASN A 1 91 ? 4.192 -8.884 -9.727 1.00 92.50 91 ASN A C 1
ATOM 745 O O . ASN A 1 91 ? 3.151 -8.997 -10.386 1.00 92.50 91 ASN A O 1
ATOM 749 N N . ILE A 1 92 ? 4.517 -7.734 -9.122 1.00 91.62 92 ILE A N 1
ATOM 750 C CA . ILE A 1 92 ? 3.689 -6.526 -9.212 1.00 91.62 92 ILE A CA 1
ATOM 751 C C . ILE A 1 92 ? 4.280 -5.503 -10.178 1.00 91.62 92 ILE A C 1
ATOM 753 O O . ILE A 1 92 ? 3.539 -5.004 -11.030 1.00 91.62 92 ILE A O 1
ATOM 757 N N . LEU A 1 93 ? 5.563 -5.152 -10.054 1.00 89.50 93 LEU A N 1
ATOM 758 C CA . LEU A 1 93 ? 6.148 -4.126 -10.922 1.00 89.50 93 LEU A CA 1
ATOM 759 C C . LEU A 1 93 ? 6.368 -4.671 -12.328 1.00 89.50 93 LEU A C 1
ATOM 761 O O . LEU A 1 93 ? 5.772 -4.134 -13.260 1.00 89.50 93 LEU A O 1
ATOM 765 N N . GLU A 1 94 ? 7.150 -5.738 -12.480 1.00 88.06 94 GLU A N 1
ATOM 766 C CA . GLU A 1 94 ? 7.492 -6.282 -13.798 1.00 88.06 94 GLU A CA 1
ATOM 767 C C . GLU A 1 94 ? 6.280 -6.937 -14.472 1.00 88.06 94 GLU A C 1
ATOM 769 O O . GLU A 1 94 ? 5.781 -6.428 -15.481 1.00 88.06 94 GLU A O 1
ATOM 774 N N . ASP A 1 95 ? 5.749 -8.001 -13.867 1.00 88.25 95 ASP A N 1
ATOM 775 C CA . ASP A 1 95 ? 4.754 -8.876 -14.500 1.00 88.25 95 ASP A CA 1
ATOM 776 C C . ASP A 1 95 ? 3.355 -8.245 -14.593 1.00 88.25 95 ASP A C 1
ATOM 778 O O . ASP A 1 95 ? 2.524 -8.660 -15.397 1.00 88.25 95 ASP A O 1
ATOM 782 N N . THR A 1 96 ? 3.045 -7.256 -13.749 1.00 87.50 96 THR A N 1
ATOM 783 C CA . THR A 1 96 ? 1.694 -6.677 -13.687 1.00 87.50 96 THR A CA 1
ATOM 784 C C . THR A 1 96 ? 1.652 -5.227 -14.166 1.00 87.50 96 THR A C 1
ATOM 786 O O . THR A 1 96 ? 0.832 -4.894 -15.024 1.00 87.50 96 THR A O 1
ATOM 789 N N . PHE A 1 97 ? 2.483 -4.337 -13.616 1.00 86.50 97 PHE A N 1
ATOM 790 C CA . PHE A 1 97 ? 2.411 -2.907 -13.927 1.00 86.50 97 PHE A CA 1
ATOM 791 C C . PHE A 1 97 ? 3.106 -2.566 -15.246 1.00 86.50 97 PHE A C 1
ATOM 793 O O . PHE A 1 97 ? 2.504 -1.932 -16.118 1.00 86.50 97 PHE A O 1
ATOM 800 N N . ILE A 1 98 ? 4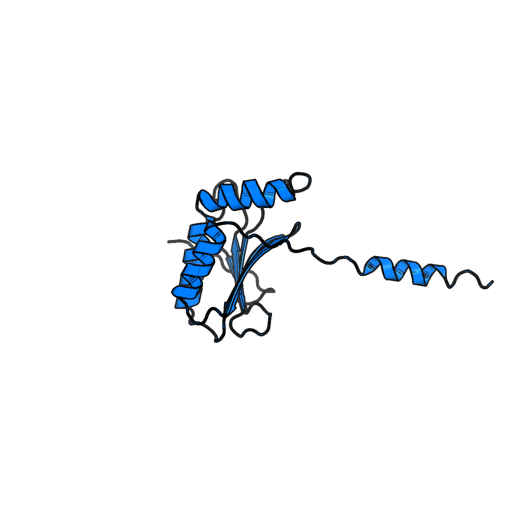.361 -2.987 -15.396 1.00 84.31 98 ILE A N 1
ATOM 801 C CA . ILE A 1 98 ? 5.183 -2.719 -16.574 1.00 84.31 98 ILE A CA 1
ATOM 802 C C . ILE A 1 98 ? 4.550 -3.403 -17.787 1.00 84.31 98 ILE A C 1
ATOM 804 O O . ILE A 1 98 ? 4.309 -2.722 -18.781 1.00 84.31 98 ILE A O 1
ATOM 808 N N . GLU A 1 99 ? 4.152 -4.676 -17.705 1.00 83.50 99 GLU A N 1
ATOM 809 C CA . GLU A 1 99 ? 3.418 -5.333 -18.803 1.00 83.50 99 GLU A CA 1
ATOM 810 C C . GLU A 1 99 ? 2.140 -4.580 -19.223 1.00 83.50 99 GLU A C 1
ATOM 812 O O . GLU A 1 99 ? 1.835 -4.486 -20.414 1.00 83.50 99 GLU A O 1
ATOM 817 N N . ALA A 1 100 ? 1.399 -3.994 -18.274 1.00 83.94 100 ALA A N 1
ATOM 818 C CA . ALA A 1 100 ? 0.162 -3.271 -18.571 1.00 83.94 100 ALA A CA 1
ATOM 819 C C . ALA A 1 100 ? 0.382 -1.872 -19.183 1.00 83.94 100 ALA A C 1
ATOM 821 O O . ALA A 1 100 ? -0.494 -1.382 -19.904 1.00 83.94 100 ALA A O 1
ATOM 822 N N . TYR A 1 101 ? 1.515 -1.214 -18.900 1.00 82.69 101 TYR A N 1
ATOM 823 C CA . TYR A 1 101 ? 1.742 0.205 -19.231 1.00 82.69 101 TYR A CA 1
ATOM 824 C C . TYR A 1 101 ? 3.060 0.506 -19.978 1.00 82.69 101 TYR A C 1
ATOM 826 O O . TYR A 1 101 ? 3.365 1.677 -20.221 1.00 82.69 101 TYR A O 1
ATOM 834 N N . GLN A 1 102 ? 3.791 -0.531 -20.408 1.00 67.25 102 GLN A N 1
ATOM 835 C CA . GLN A 1 102 ? 5.137 -0.537 -21.016 1.00 67.25 102 GLN A CA 1
ATOM 836 C C . GLN A 1 102 ? 5.415 0.532 -22.090 1.00 67.25 102 GLN A C 1
ATOM 838 O O . GLN A 1 102 ? 6.564 0.923 -22.282 1.00 67.25 102 GLN A O 1
ATOM 843 N N . SER A 1 103 ? 4.398 1.018 -22.808 1.00 60.25 103 SER A N 1
ATOM 844 C CA . SER A 1 103 ? 4.572 2.011 -23.876 1.00 60.25 103 SER A CA 1
ATOM 845 C C . SER A 1 103 ? 4.657 3.464 -23.404 1.00 60.25 103 SER A C 1
ATOM 847 O O . SER A 1 103 ? 5.035 4.322 -24.198 1.00 60.25 103 SER A O 1
ATOM 849 N N . ASP A 1 104 ? 4.273 3.770 -22.161 1.00 59.09 104 ASP A N 1
ATOM 850 C CA . ASP A 1 104 ? 3.881 5.137 -21.786 1.00 59.09 104 ASP A CA 1
ATOM 851 C C . ASP A 1 104 ? 4.533 5.693 -20.512 1.00 59.09 104 ASP A C 1
ATOM 853 O O . ASP A 1 104 ? 4.328 6.868 -20.192 1.00 59.09 104 ASP A O 1
ATOM 857 N N . THR A 1 105 ? 5.319 4.901 -19.779 1.00 60.94 105 THR A N 1
ATOM 858 C CA . THR A 1 105 ? 5.917 5.326 -18.504 1.00 60.94 105 THR A CA 1
ATOM 859 C C . THR A 1 105 ? 7.439 5.193 -18.524 1.00 60.94 105 THR A C 1
ATOM 861 O O . THR A 1 105 ? 7.973 4.098 -18.628 1.00 60.94 105 THR A O 1
ATOM 864 N N . LEU A 1 106 ? 8.142 6.327 -18.396 1.00 65.81 106 LEU A N 1
ATOM 865 C CA . LEU A 1 106 ? 9.612 6.408 -18.298 1.00 65.81 106 LEU A CA 1
ATOM 866 C C . LEU A 1 106 ? 10.152 6.125 -16.883 1.00 65.81 106 LEU A C 1
ATOM 868 O O . LEU A 1 106 ? 11.352 6.246 -16.653 1.00 65.81 106 LEU A O 1
ATOM 872 N N . ARG A 1 107 ? 9.269 5.844 -15.923 1.00 76.62 107 ARG A N 1
ATOM 873 C CA . ARG A 1 107 ? 9.607 5.631 -14.517 1.00 76.62 107 ARG A CA 1
ATOM 874 C C . ARG A 1 107 ? 8.632 4.635 -13.907 1.00 76.62 107 ARG A C 1
ATOM 876 O O . ARG A 1 107 ? 7.444 4.676 -14.237 1.00 76.62 107 ARG A O 1
ATOM 883 N N . ASP A 1 108 ? 9.134 3.843 -12.974 1.00 86.38 108 ASP A N 1
ATOM 884 C CA . ASP A 1 108 ? 8.329 3.007 -12.093 1.00 86.38 108 ASP A CA 1
ATOM 885 C C . ASP A 1 108 ? 7.272 3.819 -11.322 1.00 86.38 108 ASP A C 1
ATOM 887 O O . ASP A 1 108 ? 7.427 5.036 -11.097 1.00 86.38 108 ASP A O 1
ATOM 891 N N . PRO A 1 109 ? 6.154 3.167 -10.953 1.00 90.75 109 PRO A N 1
ATOM 892 C CA . PRO A 1 109 ? 5.022 3.834 -10.331 1.00 90.75 109 PRO A CA 1
ATOM 893 C C . PRO A 1 109 ? 5.364 4.373 -8.945 1.00 90.75 109 PRO A C 1
ATOM 895 O O . PRO A 1 109 ? 6.199 3.828 -8.234 1.00 90.75 109 PRO A O 1
ATOM 898 N N . ASP A 1 110 ? 4.649 5.405 -8.508 1.00 92.44 110 ASP A N 1
ATOM 899 C CA . ASP A 1 110 ? 4.576 5.700 -7.075 1.00 92.44 110 ASP A CA 1
ATOM 900 C C . ASP A 1 110 ? 3.704 4.651 -6.381 1.00 92.44 110 ASP A C 1
ATOM 902 O O . ASP A 1 110 ? 2.779 4.102 -6.992 1.00 92.44 110 ASP A O 1
ATOM 906 N N . VAL A 1 111 ? 3.966 4.403 -5.100 1.00 95.38 111 VAL A N 1
ATOM 907 C CA . VAL A 1 111 ? 3.161 3.487 -4.290 1.00 95.38 111 VAL A CA 1
ATOM 908 C C . VAL A 1 111 ? 2.503 4.252 -3.152 1.00 95.38 111 VAL A C 1
ATOM 910 O O . VAL A 1 111 ? 3.141 5.070 -2.487 1.00 95.38 111 VAL A O 1
ATOM 913 N N . ARG A 1 112 ? 1.214 3.990 -2.927 1.00 95.75 112 ARG A N 1
ATOM 914 C CA . ARG A 1 112 ? 0.441 4.567 -1.822 1.00 95.75 112 ARG A CA 1
ATOM 915 C C . ARG A 1 112 ? -0.208 3.487 -0.977 1.00 95.75 112 ARG A C 1
ATOM 917 O O . ARG A 1 112 ? -0.715 2.500 -1.506 1.00 95.75 112 ARG A O 1
ATOM 924 N N . ILE A 1 113 ? -0.255 3.720 0.326 1.00 96.94 113 ILE A N 1
ATOM 925 C CA . ILE A 1 113 ? -1.021 2.945 1.298 1.00 96.94 113 ILE A CA 1
ATOM 926 C C . ILE A 1 113 ? -2.017 3.914 1.926 1.00 96.94 113 ILE A C 1
ATOM 928 O O . ILE A 1 113 ? -1.632 4.854 2.617 1.00 96.94 113 ILE A O 1
ATOM 932 N N . ASN A 1 114 ? -3.293 3.711 1.631 1.00 96.25 114 ASN A N 1
ATOM 933 C CA . ASN A 1 114 ? -4.387 4.582 2.022 1.00 96.25 114 ASN A CA 1
ATOM 934 C C . ASN A 1 114 ? -5.257 3.887 3.066 1.00 96.25 114 ASN A C 1
ATOM 936 O O . ASN A 1 114 ? -5.695 2.754 2.853 1.00 96.25 114 ASN A O 1
ATOM 940 N N . PHE A 1 115 ? -5.571 4.591 4.145 1.00 96.50 115 PHE A N 1
ATOM 941 C CA . PHE A 1 115 ? -6.428 4.108 5.215 1.00 96.50 115 PHE A CA 1
ATOM 942 C C . PHE A 1 115 ? -7.725 4.914 5.262 1.00 96.50 115 PHE A C 1
ATOM 944 O O . PHE A 1 115 ? -7.710 6.119 5.490 1.00 96.50 115 PHE A O 1
ATOM 951 N N . ASP A 1 116 ? -8.841 4.227 5.047 1.00 96.00 116 ASP A N 1
ATOM 952 C CA . ASP A 1 116 ? -10.201 4.680 5.346 1.00 96.00 116 ASP A CA 1
ATOM 953 C C . ASP A 1 116 ? -10.558 4.117 6.730 1.00 96.00 116 ASP A C 1
ATOM 955 O O . ASP A 1 116 ? -10.861 2.927 6.873 1.00 96.00 116 ASP A O 1
ATOM 959 N N . MET A 1 117 ? -10.401 4.939 7.767 1.00 93.88 117 MET A N 1
ATOM 960 C CA . MET A 1 117 ? -10.470 4.526 9.172 1.00 93.88 117 MET A CA 1
ATOM 961 C C . MET A 1 117 ? -11.912 4.403 9.673 1.00 93.88 117 MET A C 1
ATOM 963 O O . MET A 1 117 ? -12.171 3.703 10.648 1.00 93.88 117 MET A O 1
ATOM 967 N N . ASN A 1 118 ? -12.863 5.073 9.023 1.00 91.31 118 ASN A N 1
ATOM 968 C CA . ASN A 1 118 ? -14.261 5.147 9.462 1.00 91.31 118 ASN A CA 1
ATOM 969 C C . ASN A 1 118 ? -15.258 4.569 8.433 1.00 91.31 118 ASN A C 1
ATOM 971 O O . ASN A 1 118 ? -16.474 4.591 8.654 1.00 91.31 118 ASN A O 1
ATOM 975 N N . ASN A 1 119 ? -14.758 4.005 7.329 1.00 92.69 119 ASN A N 1
ATOM 976 C CA . ASN A 1 119 ? -15.532 3.438 6.226 1.00 92.69 119 ASN A CA 1
ATOM 977 C C . ASN A 1 119 ? -16.510 4.455 5.590 1.00 92.69 119 ASN A C 1
ATOM 979 O O . ASN A 1 119 ? -17.597 4.089 5.114 1.00 92.69 119 ASN A O 1
ATOM 983 N N . ASP A 1 120 ? -16.121 5.734 5.549 1.00 91.88 120 ASP A N 1
ATOM 984 C CA . ASP A 1 120 ? -16.848 6.808 4.862 1.00 91.88 120 ASP A CA 1
ATOM 985 C C . ASP A 1 120 ? -16.445 6.962 3.382 1.00 91.88 120 ASP A C 1
ATOM 987 O O . ASP A 1 120 ? -17.056 7.753 2.650 1.00 91.88 120 ASP A O 1
ATOM 991 N N . LYS A 1 121 ? -15.505 6.123 2.914 1.00 89.56 121 LYS A N 1
ATOM 992 C CA . LYS A 1 121 ? -14.923 6.110 1.559 1.00 89.56 121 LYS A CA 1
ATOM 993 C C . LYS A 1 121 ? -13.981 7.280 1.275 1.00 89.56 121 LYS A C 1
ATOM 995 O O . LYS A 1 121 ? -13.685 7.534 0.102 1.00 89.56 121 LYS A O 1
ATOM 1000 N N . LYS A 1 122 ? -13.523 7.983 2.302 1.00 90.19 122 LYS A N 1
ATOM 1001 C CA . LYS A 1 122 ? -12.415 8.930 2.240 1.00 90.19 122 LYS A CA 1
ATOM 1002 C C . LYS A 1 122 ? -11.234 8.327 2.983 1.00 90.19 122 LYS A C 1
ATOM 1004 O O . LYS A 1 122 ? -11.387 7.457 3.828 1.00 90.19 122 LYS A O 1
ATOM 1009 N N . PHE A 1 123 ? -10.042 8.747 2.595 1.00 90.81 123 PHE A N 1
ATOM 1010 C CA . PHE A 1 123 ? -8.830 8.306 3.261 1.00 90.81 123 PHE A CA 1
ATOM 1011 C C . PHE A 1 123 ? -8.457 9.334 4.319 1.00 90.81 123 PHE A C 1
ATOM 1013 O O . PHE A 1 123 ? -8.252 10.499 3.981 1.00 90.81 123 PHE A O 1
ATOM 1020 N N . ASP A 1 124 ? -8.390 8.881 5.567 1.00 92.69 124 ASP A N 1
ATOM 1021 C CA . ASP A 1 124 ? -8.000 9.670 6.737 1.00 92.69 124 ASP A CA 1
ATOM 1022 C C . ASP A 1 124 ? -6.478 9.631 6.957 1.00 92.69 124 ASP A C 1
ATOM 1024 O O . ASP A 1 124 ? -5.918 10.473 7.647 1.00 92.69 124 ASP A O 1
ATOM 1028 N N . ARG A 1 125 ? -5.782 8.629 6.399 1.00 93.12 125 ARG A N 1
ATOM 1029 C CA . ARG A 1 125 ? -4.313 8.549 6.418 1.00 93.12 125 ARG A CA 1
ATOM 1030 C C . ARG A 1 125 ? -3.780 8.011 5.105 1.00 93.12 125 ARG A C 1
ATOM 1032 O O . ARG A 1 125 ? -4.359 7.103 4.506 1.00 93.12 125 ARG A O 1
ATOM 1039 N N . GLN A 1 126 ? -2.639 8.536 4.687 1.00 94.31 126 GLN A N 1
ATOM 1040 C CA . GLN A 1 126 ? -1.927 8.077 3.505 1.00 94.31 126 GLN A CA 1
ATOM 1041 C C . GLN A 1 126 ? -0.425 8.029 3.768 1.00 94.31 126 GLN A C 1
ATOM 1043 O O . GLN A 1 126 ? 0.159 8.955 4.328 1.00 94.31 126 GLN A O 1
ATOM 1048 N N . PHE A 1 127 ? 0.187 6.950 3.296 1.00 95.19 127 PHE A N 1
ATOM 1049 C CA . PHE A 1 127 ? 1.626 6.775 3.211 1.00 95.19 127 PHE A CA 1
ATOM 1050 C C . PHE A 1 127 ? 1.993 6.687 1.736 1.00 95.19 127 PHE A C 1
ATOM 1052 O O . PHE A 1 127 ? 1.432 5.863 1.016 1.00 95.19 127 PHE A O 1
ATOM 1059 N N . THR A 1 128 ? 2.916 7.525 1.279 1.00 94.81 128 THR A N 1
ATOM 1060 C CA . THR A 1 128 ? 3.340 7.570 -0.125 1.00 94.81 128 THR A CA 1
ATOM 1061 C C . THR A 1 128 ? 4.838 7.344 -0.234 1.00 94.81 128 THR A C 1
ATOM 1063 O O . THR A 1 128 ? 5.613 7.985 0.474 1.00 94.81 128 THR A O 1
ATOM 1066 N N . SER A 1 129 ? 5.246 6.481 -1.160 1.00 94.56 129 SER A N 1
ATOM 1067 C CA . SER A 1 129 ? 6.634 6.328 -1.581 1.00 94.56 129 SER A CA 1
ATOM 1068 C C . SER A 1 129 ? 6.766 6.657 -3.061 1.00 94.56 129 SER A C 1
ATOM 1070 O O . SER A 1 129 ? 6.015 6.148 -3.897 1.00 94.56 129 SER A O 1
ATOM 1072 N N . PHE A 1 130 ? 7.727 7.520 -3.375 1.00 91.94 130 PHE A N 1
ATOM 1073 C CA . PHE A 1 130 ? 8.074 7.863 -4.747 1.00 91.94 130 PHE A CA 1
ATOM 1074 C C . PHE A 1 130 ? 9.260 7.015 -5.182 1.00 91.94 130 PHE A C 1
ATOM 1076 O O . PHE A 1 130 ? 10.275 6.987 -4.482 1.00 91.94 130 PHE A O 1
ATOM 1083 N N . TYR A 1 131 ? 9.156 6.369 -6.344 1.00 89.69 131 TYR A N 1
ATOM 1084 C CA . TYR A 1 131 ? 10.257 5.548 -6.837 1.00 89.69 131 TYR A CA 1
ATOM 1085 C C . TYR A 1 131 ? 11.512 6.389 -7.106 1.00 89.69 131 TYR A C 1
ATOM 1087 O O . TYR A 1 131 ? 11.462 7.441 -7.761 1.00 89.69 131 TYR A O 1
ATOM 1095 N N . ASN A 1 132 ? 12.647 5.890 -6.620 1.00 90.06 132 ASN A N 1
ATOM 1096 C CA . ASN A 1 132 ? 13.976 6.438 -6.840 1.00 90.06 132 ASN A CA 1
ATOM 1097 C C . ASN A 1 132 ? 14.971 5.291 -7.054 1.00 90.06 132 ASN A C 1
ATOM 1099 O O . ASN A 1 132 ? 15.058 4.414 -6.209 1.00 90.06 132 ASN A O 1
ATOM 1103 N N . GLU A 1 133 ? 15.781 5.329 -8.110 1.00 87.94 133 GLU A N 1
ATOM 1104 C CA . GLU A 1 133 ? 16.745 4.258 -8.437 1.00 87.94 133 GLU A CA 1
ATOM 1105 C C . GLU A 1 133 ? 17.707 3.889 -7.288 1.00 87.94 133 GLU A C 1
ATOM 1107 O O . GLU A 1 133 ? 18.115 2.740 -7.151 1.00 87.94 133 GLU A O 1
ATOM 1112 N N . LEU A 1 134 ? 18.087 4.853 -6.440 1.00 89.19 134 LEU A N 1
ATOM 1113 C CA . LEU A 1 134 ? 19.028 4.623 -5.337 1.00 89.19 134 LEU A CA 1
ATOM 1114 C C . LEU A 1 134 ? 18.353 4.007 -4.114 1.00 89.19 134 LEU A C 1
ATOM 1116 O O . LEU A 1 134 ? 18.960 3.201 -3.410 1.00 89.19 134 LEU A O 1
ATOM 1120 N N . THR A 1 135 ? 17.120 4.421 -3.820 1.00 89.06 135 THR A N 1
ATOM 1121 C CA . THR A 1 135 ? 16.423 4.032 -2.586 1.00 89.06 135 THR A CA 1
ATOM 1122 C C . THR A 1 135 ? 15.231 3.118 -2.825 1.00 89.06 135 THR A C 1
ATOM 1124 O O . THR A 1 135 ? 14.602 2.711 -1.853 1.00 89.06 135 THR A O 1
ATOM 1127 N N . LYS A 1 136 ? 14.904 2.795 -4.078 1.00 90.56 136 LYS A N 1
ATOM 1128 C CA . LYS A 1 136 ? 13.654 2.149 -4.501 1.00 90.56 136 LYS A CA 1
ATOM 1129 C C . LYS A 1 136 ? 12.456 2.783 -3.774 1.00 90.56 136 LYS A C 1
ATOM 1131 O O . LYS A 1 136 ? 12.303 4.003 -3.822 1.00 90.56 136 LYS A O 1
ATOM 1136 N N . TYR A 1 137 ? 11.692 1.990 -3.022 1.00 92.94 137 TYR A N 1
ATOM 1137 C CA . TYR A 1 137 ? 10.571 2.427 -2.183 1.00 92.94 137 TYR A CA 1
ATOM 1138 C C . TYR A 1 137 ? 10.913 2.496 -0.689 1.00 92.94 137 TYR A C 1
ATOM 1140 O O . TYR A 1 137 ? 10.072 2.238 0.173 1.00 92.94 137 TYR A O 1
ATOM 1148 N N . ARG A 1 138 ? 12.163 2.812 -0.333 1.00 92.50 138 ARG A N 1
ATOM 1149 C CA . ARG A 1 138 ? 12.565 2.917 1.080 1.00 92.50 138 ARG A CA 1
ATOM 1150 C C . ARG A 1 138 ? 12.120 4.224 1.722 1.00 92.50 138 ARG A C 1
ATOM 1152 O O . ARG A 1 138 ? 11.920 4.246 2.925 1.00 92.50 138 ARG A O 1
ATOM 1159 N N . ILE A 1 139 ? 11.954 5.309 0.970 1.00 94.06 139 ILE A N 1
ATOM 1160 C CA . ILE A 1 139 ? 11.569 6.615 1.528 1.00 94.06 139 ILE A CA 1
ATOM 1161 C C . ILE A 1 139 ? 10.044 6.755 1.505 1.00 94.06 139 ILE A C 1
ATOM 1163 O O . ILE A 1 139 ? 9.434 6.583 0.450 1.00 94.06 139 ILE A O 1
ATOM 1167 N N . TRP A 1 140 ? 9.446 7.095 2.651 1.00 94.50 140 TRP A N 1
ATOM 1168 C CA . TRP A 1 140 ? 7.996 7.230 2.815 1.00 94.50 140 TRP A CA 1
ATOM 1169 C C . TRP A 1 140 ? 7.603 8.588 3.386 1.00 94.50 140 TRP A C 1
ATOM 1171 O O . TRP A 1 140 ? 8.292 9.149 4.235 1.00 94.50 140 TRP A O 1
ATOM 1181 N N . TYR A 1 141 ? 6.462 9.090 2.930 1.00 93.19 141 TYR A N 1
ATOM 1182 C CA . TYR A 1 141 ? 5.847 10.333 3.377 1.00 93.19 141 TYR A CA 1
ATOM 1183 C C . TYR A 1 141 ? 4.468 10.034 3.961 1.00 93.19 141 TYR A C 1
ATOM 1185 O O . TYR A 1 141 ? 3.681 9.335 3.325 1.00 93.19 141 TYR A O 1
ATOM 1193 N N . TYR A 1 142 ? 4.176 10.575 5.141 1.00 91.94 142 TYR A N 1
ATOM 1194 C CA . TYR A 1 142 ? 2.897 10.439 5.841 1.00 91.94 142 TYR A CA 1
ATOM 1195 C C . TYR A 1 142 ? 2.045 11.700 5.700 1.00 91.94 142 TYR A C 1
ATOM 1197 O O . TYR A 1 142 ? 2.552 12.807 5.871 1.00 91.94 142 TYR A O 1
ATOM 1205 N N . SER A 1 143 ? 0.746 11.545 5.461 1.00 90.44 143 SER A N 1
ATOM 1206 C CA . SER A 1 143 ? -0.224 12.644 5.461 1.00 90.44 143 SER A CA 1
ATOM 1207 C C . SER A 1 143 ? -1.558 12.216 6.079 1.00 90.44 143 SER A C 1
ATOM 1209 O O . SER A 1 143 ? -2.085 11.163 5.717 1.00 90.44 143 SER A O 1
ATOM 1211 N N . GLU A 1 144 ? -2.125 13.065 6.941 1.00 84.88 144 GLU A N 1
ATOM 1212 C CA . GLU A 1 144 ? -3.457 12.893 7.567 1.00 84.88 144 GLU A CA 1
ATOM 1213 C C . GLU A 1 144 ? -4.606 13.436 6.715 1.00 84.88 144 GLU A C 1
ATOM 1215 O O . GLU A 1 144 ? -5.770 13.197 6.992 1.00 84.88 144 GLU A O 1
ATOM 1220 N N . ASP A 1 145 ? -4.283 14.155 5.646 1.00 68.62 145 ASP A N 1
ATOM 1221 C CA . ASP A 1 145 ? -5.257 14.650 4.688 1.00 68.62 145 ASP A CA 1
ATOM 1222 C C . ASP A 1 145 ? -4.649 14.577 3.291 1.00 68.62 145 ASP A C 1
ATOM 1224 O O . ASP A 1 145 ? -3.498 14.980 3.095 1.00 68.62 145 ASP A O 1
ATOM 1228 N N . TYR A 1 146 ? -5.452 14.177 2.298 1.00 55.25 146 TYR A N 1
ATOM 1229 C CA . TYR A 1 146 ? -5.069 14.110 0.874 1.00 55.25 146 TYR A CA 1
ATOM 1230 C C . TYR A 1 146 ? -4.505 15.442 0.320 1.00 55.25 146 TYR A C 1
ATOM 1232 O O . TYR A 1 146 ? -3.911 15.479 -0.753 1.00 55.25 146 TYR A O 1
ATOM 1240 N N . ILE A 1 147 ? -4.724 16.555 1.031 1.00 53.16 147 ILE A N 1
ATOM 1241 C CA . ILE A 1 147 ? -4.363 17.926 0.633 1.00 53.16 147 ILE A CA 1
ATOM 1242 C C . ILE A 1 147 ? -3.074 18.415 1.331 1.00 53.16 147 ILE A C 1
ATOM 1244 O O . ILE A 1 147 ? -2.505 19.434 0.938 1.00 53.16 147 ILE A O 1
ATOM 1248 N N . SER A 1 148 ? -2.591 17.715 2.360 1.00 57.31 148 SER A N 1
ATOM 1249 C CA . SER A 1 148 ? -1.439 18.157 3.157 1.00 57.31 148 SER A CA 1
ATOM 1250 C C . SER A 1 148 ? -0.099 17.748 2.533 1.00 57.31 148 SER A C 1
ATOM 1252 O O . SER A 1 148 ? 0.028 16.690 1.921 1.00 57.31 148 SER A O 1
ATOM 1254 N N . ASN A 1 149 ? 0.925 18.596 2.690 1.00 60.81 149 ASN A N 1
ATOM 1255 C CA . ASN A 1 149 ? 2.296 18.223 2.343 1.00 60.81 149 ASN A CA 1
ATOM 1256 C C . ASN A 1 149 ? 2.754 17.147 3.335 1.00 60.81 149 ASN A C 1
ATOM 1258 O O . ASN A 1 149 ? 2.843 17.432 4.529 1.00 60.81 149 ASN A O 1
ATOM 1262 N N . GLY A 1 150 ? 3.009 15.930 2.853 1.00 65.94 150 GLY A N 1
ATOM 1263 C CA . GLY A 1 150 ? 3.377 14.816 3.722 1.00 65.94 150 GLY A CA 1
ATOM 1264 C C . GLY A 1 150 ? 4.676 15.061 4.500 1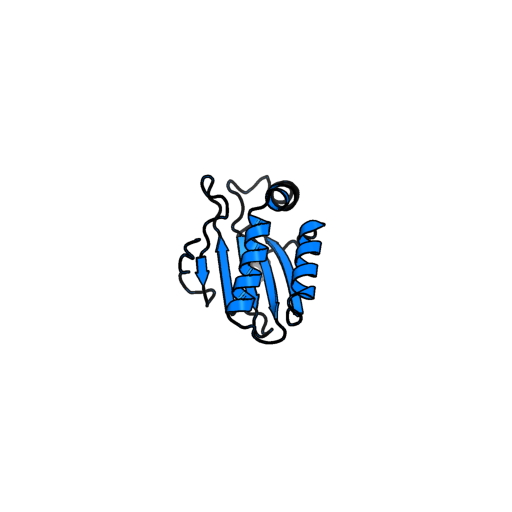.00 65.94 150 GLY A C 1
ATOM 1265 O O . GLY A 1 150 ? 5.593 15.730 4.018 1.00 65.94 150 GLY A O 1
ATOM 1266 N N . VAL A 1 151 ? 4.758 14.506 5.706 1.00 78.81 151 VAL A N 1
ATOM 1267 C CA . VAL A 1 151 ? 5.952 14.529 6.558 1.00 78.81 151 VAL A CA 1
ATOM 1268 C C . VAL A 1 151 ? 6.803 13.304 6.241 1.00 78.81 151 VAL A C 1
ATOM 1270 O O . VAL A 1 151 ? 6.281 12.196 6.133 1.00 78.81 151 VAL A O 1
ATOM 1273 N N . LEU A 1 152 ? 8.112 13.500 6.070 1.00 82.25 152 LEU A N 1
ATOM 1274 C CA . LEU A 1 152 ? 9.053 12.398 5.885 1.00 82.25 152 LEU A CA 1
ATOM 1275 C C . LEU A 1 152 ? 9.017 11.477 7.109 1.00 82.25 152 LEU A C 1
ATOM 1277 O O . LEU A 1 152 ? 9.195 11.934 8.237 1.00 82.25 152 LEU A O 1
ATOM 1281 N N . ILE A 1 153 ? 8.838 10.183 6.871 1.00 80.44 153 ILE A N 1
ATOM 1282 C CA . ILE A 1 153 ? 9.007 9.150 7.886 1.00 80.44 153 ILE A CA 1
ATOM 1283 C C . ILE A 1 153 ? 10.467 8.711 7.803 1.00 80.44 153 ILE A C 1
ATOM 1285 O O . ILE A 1 153 ? 10.863 8.009 6.869 1.00 80.44 153 ILE A O 1
ATOM 1289 N N . GLU A 1 154 ? 11.295 9.187 8.732 1.00 62.19 154 GLU A N 1
ATOM 1290 C CA . GLU A 1 154 ? 12.673 8.713 8.843 1.00 62.19 154 GLU A CA 1
ATOM 1291 C C . GLU A 1 154 ? 12.655 7.245 9.287 1.00 62.19 154 GLU A C 1
ATOM 1293 O O . GLU A 1 154 ? 12.097 6.902 10.328 1.00 62.19 154 GLU A O 1
ATOM 1298 N N . ASN A 1 155 ? 13.232 6.363 8.469 1.00 54.62 155 ASN A N 1
ATOM 1299 C CA . ASN A 1 155 ? 13.371 4.958 8.832 1.00 54.62 155 ASN A CA 1
ATOM 1300 C C . ASN A 1 155 ? 14.547 4.810 9.802 1.00 54.62 155 ASN A C 1
ATOM 1302 O O . ASN A 1 155 ? 15.681 5.107 9.420 1.00 54.62 155 ASN A O 1
ATOM 1306 N N . ASN A 1 156 ? 14.273 4.323 11.012 1.00 44.97 156 ASN A N 1
ATOM 1307 C CA . ASN A 1 156 ? 15.273 3.629 11.825 1.00 44.97 156 ASN A CA 1
ATOM 1308 C C . ASN A 1 156 ? 15.368 2.166 11.393 1.00 44.97 156 ASN A C 1
ATOM 1310 O O . ASN A 1 156 ? 14.300 1.580 11.097 1.00 44.97 156 ASN A O 1
#

Foldseek 3Di:
DPPPPPVVVVVVVVVPPPDFDKAFDDDPVVVVLQVVLCVVPVQFPDWTWIATQPAAIETETEGQAADDPVSVVVNVVSVLVVCVDPCCCPRPFPVPVCVVHVPPDPDHHKYKYFYNRNRPPAGQKMKIADADPVCGRVWIFIDRHPPDDTDTDDDD